Protein AF-0000000084556010 (afdb_homodimer)

Organism: NCBI:txid82374

Solvent-accessible surface area (backbone atoms only — not comparable to full-atom values): 8139 Å² total; per-residue (Å²): 122,46,81,42,76,42,81,50,75,54,43,32,45,40,55,46,36,38,71,67,63,76,39,91,44,59,66,58,47,45,55,38,28,76,66,58,36,29,24,47,73,86,36,76,38,82,57,59,69,40,75,38,40,71,67,40,36,42,33,35,72,99,74,52,39,36,28,36,35,60,68,67,126,122,45,80,40,76,42,82,50,76,50,44,34,45,37,57,47,35,37,72,66,63,76,39,90,45,58,66,58,45,44,55,38,30,75,65,59,34,29,24,47,74,85,36,76,39,81,56,59,68,38,74,39,41,71,68,42,35,42,32,35,71,98,73,51,42,36,30,37,35,58,69,68,127

Secondary structure (DSSP, 8-state):
-EEEEE---EEEHHHHHHHTTS-SSHHHHHHHHHTT-EEETTEE---TT-EEETT-EEEETTTEEEEEEE---/-EEEEE---EEEHHHHHHHTTS-SSHHHHHHHHHTT-EEETTEE---TT-EEETT-EEEETTTEEEEEEE---

InterPro domains:
  IPR036986 RNA-binding S4 domain superfamily [G3DSA:3.10.290.10] (1-69)

Foldseek 3Di:
DDDDDDDPQKFFQQVVCCVVVNDPGLVVLQVQLVVQFKDKPRHRDNDRGDIDHAQIKIGGPPRGIDGDHDPDD/DDDDDDDPQKFFQQVVCCVVVNDPGLVVLQVQLVVQFKDKPRHRDNDRGDIDHAQIKIGGPPRGIDGDHDPDD

Radius of gyration: 16.76 Å; Cα contacts (8 Å, |Δi|>4): 269; chains: 2; bounding box: 33×48×36 Å

Structure (mmCIF, N/CA/C/O backbone):
data_AF-0000000084556010-model_v1
#
loop_
_entity.id
_entity.type
_entity.pdbx_description
1 polymer 'RNA-binding protein S4'
#
loop_
_atom_site.group_PDB
_atom_site.id
_atom_site.type_symbol
_atom_site.label_atom_id
_atom_site.label_alt_id
_atom_site.label_comp_id
_atom_site.label_asym_id
_atom_site.label_entity_id
_atom_site.label_seq_id
_atom_site.pdbx_PDB_ins_code
_atom_site.Cartn_x
_atom_site.Cartn_y
_atom_site.Cartn_z
_atom_site.occupancy
_atom_site.B_iso_or_equiv
_atom_site.auth_seq_id
_atom_site.auth_comp_id
_atom_site.auth_asym_id
_atom_site.auth_atom_id
_atom_site.pdbx_PDB_model_num
ATOM 1 N N . MET A 1 1 ? -5.625 -23.016 -7.555 1 91.44 1 MET A N 1
ATOM 2 C CA . MET A 1 1 ? -5.75 -21.594 -7.27 1 91.44 1 MET A CA 1
ATOM 3 C C . MET A 1 1 ? -6.113 -21.359 -5.809 1 91.44 1 MET A C 1
ATOM 5 O O . MET A 1 1 ? -7.043 -21.984 -5.289 1 91.44 1 MET A O 1
ATOM 9 N N . GLU A 1 2 ? -5.309 -20.531 -5.008 1 94.94 2 GLU A N 1
ATOM 10 C CA . GLU A 1 2 ? -5.527 -20.25 -3.59 1 94.94 2 GLU A CA 1
ATOM 11 C C . GLU A 1 2 ? -6.055 -18.828 -3.387 1 94.94 2 GLU A C 1
ATOM 13 O O . GLU A 1 2 ? -5.574 -17.891 -4.016 1 94.94 2 GLU A O 1
ATOM 18 N N . LYS A 1 3 ? -7.145 -18.734 -2.514 1 94.38 3 LYS A N 1
ATOM 19 C CA . LYS A 1 3 ? -7.648 -17.422 -2.145 1 94.38 3 LYS A CA 1
ATOM 20 C C . LYS A 1 3 ? -6.859 -16.828 -0.979 1 94.38 3 LYS A C 1
ATOM 22 O O . LYS A 1 3 ? -6.637 -17.5 0.028 1 94.38 3 LYS A O 1
ATOM 27 N N . ILE A 1 4 ? -6.363 -15.68 -1.285 1 93.81 4 ILE A N 1
ATOM 28 C CA . ILE A 1 4 ? -5.641 -14.977 -0.235 1 93.81 4 ILE A CA 1
ATOM 29 C C . ILE A 1 4 ? -6.488 -13.812 0.279 1 93.81 4 ILE A C 1
ATOM 31 O O . ILE A 1 4 ? -6.762 -12.859 -0.46 1 93.81 4 ILE A O 1
ATOM 35 N N . GLU A 1 5 ? -6.891 -13.828 1.617 1 89.69 5 GLU A N 1
ATOM 36 C CA . GLU A 1 5 ? -7.625 -12.734 2.242 1 89.69 5 GLU A CA 1
ATOM 37 C C . GLU A 1 5 ? -6.68 -11.633 2.717 1 89.69 5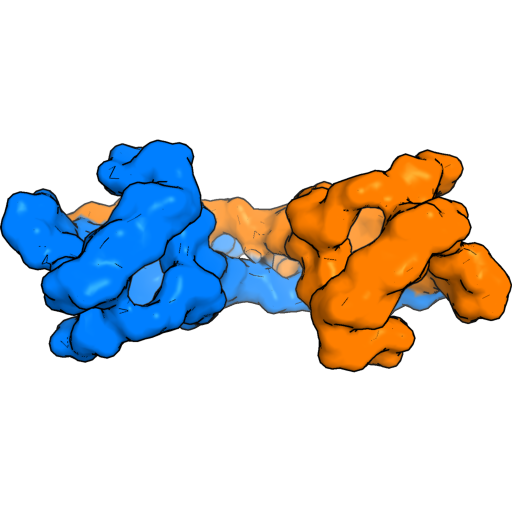 GLU A C 1
ATOM 39 O O . GLU A 1 5 ? -5.762 -11.891 3.5 1 89.69 5 GLU A O 1
ATOM 44 N N . VAL A 1 6 ? -6.945 -10.523 2.188 1 87.5 6 VAL A N 1
ATOM 45 C CA . VAL A 1 6 ? -6.078 -9.391 2.521 1 87.5 6 VAL A CA 1
ATOM 46 C C . VAL A 1 6 ? -6.82 -8.422 3.434 1 87.5 6 VAL A C 1
ATOM 48 O O . VAL A 1 6 ? -8 -8.133 3.215 1 87.5 6 VAL A O 1
ATOM 51 N N . ASN A 1 7 ? -6.219 -8.016 4.492 1 78.12 7 ASN A N 1
ATOM 52 C CA . ASN A 1 7 ? -6.691 -6.922 5.34 1 78.12 7 ASN A CA 1
ATOM 53 C C . ASN A 1 7 ? -5.867 -5.656 5.133 1 78.12 7 ASN A C 1
ATOM 55 O O . ASN A 1 7 ? -4.668 -5.633 5.414 1 78.12 7 ASN A O 1
ATOM 59 N N . THR A 1 8 ? -6.453 -4.703 4.449 1 73.56 8 THR A N 1
ATOM 60 C CA . THR A 1 8 ? -5.688 -3.51 4.117 1 73.56 8 THR A CA 1
ATOM 61 C C . THR A 1 8 ? -6.043 -2.357 5.055 1 73.56 8 THR A C 1
ATOM 63 O O . THR A 1 8 ? -5.863 -1.189 4.703 1 73.56 8 THR A O 1
ATOM 66 N N . GLU A 1 9 ? -6.117 -2.463 6.234 1 76.81 9 GLU A N 1
ATOM 67 C CA . GLU A 1 9 ? -6.402 -1.319 7.094 1 76.81 9 GLU A CA 1
ATOM 68 C C . GLU A 1 9 ? -5.164 -0.453 7.297 1 76.81 9 GLU A C 1
ATOM 70 O O . GLU A 1 9 ? -4.945 0.082 8.383 1 76.81 9 GLU A O 1
ATOM 75 N N . THR A 1 10 ? -4.305 -0.443 6.223 1 87 10 THR A N 1
ATOM 76 C CA . THR A 1 10 ? -3.115 0.401 6.281 1 87 10 THR A CA 1
ATOM 77 C C . THR A 1 10 ? -2.861 1.074 4.938 1 87 10 THR A C 1
ATOM 79 O O 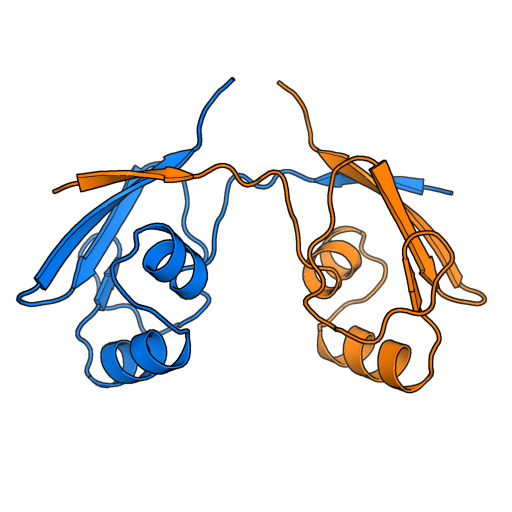. THR A 1 10 ? -3.328 0.596 3.9 1 87 10 THR A O 1
ATOM 82 N N . ILE A 1 11 ? -2.203 2.154 4.996 1 91.69 11 ILE A N 1
ATOM 83 C CA . ILE A 1 11 ? -1.74 2.887 3.824 1 91.69 11 ILE A CA 1
ATOM 84 C C . ILE A 1 11 ? -0.338 3.436 4.078 1 91.69 11 ILE A C 1
ATOM 86 O O . ILE A 1 11 ? 0.006 3.775 5.211 1 91.69 11 ILE A O 1
ATOM 90 N N . GLN A 1 12 ? 0.435 3.492 3.076 1 93.56 12 GLN A N 1
ATOM 91 C CA . GLN A 1 12 ? 1.776 4.043 3.232 1 93.56 12 GLN A CA 1
ATOM 92 C C . GLN A 1 12 ? 1.738 5.566 3.307 1 93.56 12 GLN A C 1
ATOM 94 O O . GLN A 1 12 ? 0.911 6.207 2.65 1 93.56 12 GLN A O 1
ATOM 99 N N . LEU A 1 13 ? 2.701 6.125 3.99 1 97.19 13 LEU A N 1
ATOM 100 C CA . LEU A 1 13 ? 2.783 7.562 4.234 1 97.19 13 LEU A CA 1
ATOM 101 C C . LEU A 1 13 ? 2.842 8.336 2.922 1 97.19 13 LEU A C 1
ATOM 103 O O . LEU A 1 13 ? 2.109 9.305 2.734 1 97.19 13 LEU A O 1
ATOM 107 N N . ASP A 1 14 ? 3.676 7.902 1.985 1 95.38 14 ASP A N 1
ATOM 108 C CA . ASP A 1 14 ? 3.791 8.641 0.731 1 95.38 14 ASP A CA 1
ATOM 109 C C . ASP A 1 14 ? 2.502 8.547 -0.083 1 95.38 14 ASP A C 1
ATOM 111 O O . ASP A 1 14 ? 2.039 9.539 -0.643 1 95.38 14 ASP A O 1
ATOM 115 N N . GLN A 1 15 ? 1.82 7.434 -0.025 1 91.94 15 GLN A N 1
ATOM 116 C CA . GLN A 1 15 ? 0.538 7.27 -0.701 1 91.94 15 GLN A CA 1
ATOM 117 C C . GLN A 1 15 ? -0.545 8.117 -0.038 1 91.94 15 GLN A C 1
ATOM 119 O O . GLN A 1 15 ? -1.384 8.703 -0.722 1 91.94 15 GLN A O 1
ATOM 124 N N . PHE A 1 16 ? -0.494 8.102 1.277 1 94.81 16 PHE A N 1
ATOM 125 C CA . PHE A 1 16 ? -1.464 8.875 2.045 1 94.81 16 PHE A CA 1
ATOM 126 C C . PHE A 1 16 ? -1.382 10.352 1.69 1 94.81 16 PHE A C 1
ATOM 128 O O . PHE A 1 16 ? -2.404 10.992 1.428 1 94.81 16 PHE A O 1
ATOM 135 N N . LEU A 1 17 ? -0.165 10.875 1.686 1 96.38 17 LEU A N 1
ATOM 136 C CA . LEU A 1 17 ? 0.02 12.305 1.441 1 96.38 17 LEU A CA 1
ATOM 137 C C . LEU A 1 17 ? -0.358 12.664 0.009 1 96.38 17 LEU A C 1
ATOM 139 O O . LEU A 1 17 ? -0.876 13.758 -0.245 1 96.38 17 LEU A O 1
ATOM 143 N N . LYS A 1 18 ? -0.101 11.719 -0.851 1 91.31 18 LYS A N 1
ATOM 144 C CA . LYS A 1 18 ? -0.577 11.93 -2.217 1 91.31 18 LYS A CA 1
ATOM 145 C C . LYS A 1 18 ? -2.102 11.875 -2.279 1 91.31 18 LYS A C 1
ATOM 147 O O . LYS A 1 18 ? -2.727 12.711 -2.941 1 91.31 18 LYS A O 1
ATOM 152 N N . TRP A 1 19 ? -2.678 10.898 -1.595 1 88 19 TRP A N 1
ATOM 153 C CA . TRP A 1 19 ? -4.125 10.719 -1.528 1 88 19 TRP A CA 1
ATOM 154 C C . TRP A 1 19 ? -4.805 11.969 -0.983 1 88 19 TRP A C 1
ATOM 156 O O . TRP A 1 19 ? -5.836 12.398 -1.505 1 88 19 TRP A O 1
ATOM 166 N N . ALA A 1 20 ? -4.16 12.57 0.006 1 92.5 20 ALA A N 1
ATOM 167 C CA . ALA A 1 20 ? -4.707 13.742 0.687 1 92.5 20 ALA A CA 1
ATOM 168 C C . ALA A 1 20 ? -4.535 15 -0.162 1 92.5 20 ALA A C 1
ATOM 170 O O . ALA A 1 20 ? -5.07 16.062 0.171 1 92.5 20 ALA A O 1
ATOM 171 N N . GLY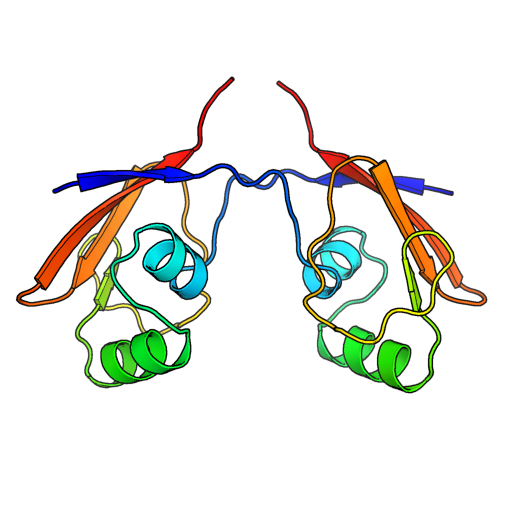 A 1 21 ? -3.779 14.844 -1.192 1 92.69 21 GLY A N 1
ATOM 172 C CA . GLY A 1 21 ? -3.523 15.992 -2.047 1 92.69 21 GLY A CA 1
ATOM 173 C C . GLY A 1 21 ? -2.551 16.984 -1.438 1 92.69 21 GLY A C 1
ATOM 174 O O . GLY A 1 21 ? -2.537 18.156 -1.815 1 92.69 21 GLY A O 1
ATOM 175 N N . VAL A 1 22 ? -1.842 16.562 -0.478 1 93 22 VAL A N 1
ATOM 176 C CA . VAL A 1 22 ? -0.896 17.422 0.222 1 93 22 VAL A CA 1
ATOM 177 C C . VAL A 1 22 ? 0.399 17.531 -0.58 1 93 22 VAL A C 1
ATOM 179 O O . VAL A 1 22 ? 0.947 18.625 -0.745 1 93 22 VAL A O 1
ATOM 182 N N . LEU A 1 23 ? 0.865 16.344 -1.021 1 92.94 23 LEU A N 1
ATOM 183 C CA . LEU A 1 23 ? 2.045 16.266 -1.874 1 92.94 23 LEU A CA 1
ATOM 184 C C . LEU A 1 23 ? 1.733 15.531 -3.17 1 92.94 23 LEU A C 1
ATOM 186 O O . LEU A 1 23 ? 0.892 14.625 -3.188 1 92.94 23 LEU A O 1
ATOM 190 N N . GLU A 1 24 ? 2.475 15.773 -4.23 1 91.44 24 GLU A N 1
ATOM 191 C CA . GLU A 1 24 ? 2.109 15.281 -5.559 1 91.44 24 GLU A CA 1
ATOM 192 C C . GLU A 1 24 ? 2.859 14 -5.898 1 91.44 24 GLU A C 1
ATOM 194 O O . GLU A 1 24 ? 2.443 13.25 -6.781 1 91.44 24 GLU A O 1
ATOM 199 N N . SER A 1 25 ? 3.926 13.836 -5.242 1 89.62 25 SER A N 1
ATOM 200 C CA . SER A 1 25 ? 4.738 12.695 -5.645 1 89.62 25 SER A CA 1
ATOM 201 C C . SER A 1 25 ? 5.512 12.117 -4.461 1 89.62 25 SER A C 1
ATOM 203 O O . SER A 1 25 ? 5.707 12.797 -3.453 1 89.62 25 SER A O 1
ATOM 205 N N . GLY A 1 26 ? 5.957 10.914 -4.539 1 90 26 GLY A N 1
ATOM 206 C CA . GLY A 1 26 ? 6.828 10.297 -3.551 1 90 26 GLY A CA 1
ATOM 207 C C . GLY A 1 26 ? 8.133 11.039 -3.363 1 90 26 GLY A C 1
ATOM 208 O O . GLY A 1 26 ? 8.727 11.008 -2.281 1 90 26 GLY A O 1
ATOM 209 N N . GLY A 1 27 ? 8.57 11.586 -4.418 1 93.12 27 GLY A N 1
ATOM 210 C CA . GLY A 1 27 ? 9.797 12.359 -4.332 1 93.12 27 GLY A CA 1
ATOM 211 C C . GLY A 1 27 ? 9.703 13.516 -3.355 1 93.12 27 GLY A C 1
ATOM 212 O O . GLY A 1 27 ? 10.641 13.766 -2.592 1 93.12 27 GLY A O 1
ATOM 213 N N . GLN A 1 28 ? 8.617 14.234 -3.455 1 94.06 28 GLN A N 1
ATOM 214 C CA . GLN A 1 28 ? 8.406 15.344 -2.527 1 94.06 28 GLN A CA 1
ATOM 215 C C . GLN A 1 28 ? 8.383 14.852 -1.082 1 94.06 28 GLN A C 1
ATOM 217 O O . GLN A 1 28 ? 8.961 15.484 -0.195 1 94.06 28 GLN A O 1
ATOM 222 N N . VAL A 1 29 ? 7.746 13.742 -0.852 1 96.19 29 VAL A N 1
ATOM 223 C CA . VAL A 1 29 ? 7.688 13.172 0.491 1 96.19 29 VAL A CA 1
ATOM 224 C C . VAL A 1 29 ? 9.102 12.867 0.985 1 96.19 29 VAL A C 1
ATOM 226 O O . VAL A 1 29 ? 9.445 13.188 2.123 1 96.19 29 VAL A O 1
ATOM 229 N N . LYS A 1 30 ? 9.898 12.352 0.111 1 95.69 30 LYS A N 1
ATOM 230 C CA . LYS A 1 30 ? 11.273 12 0.464 1 95.69 30 LYS A CA 1
ATOM 231 C C . LYS A 1 30 ? 12.047 13.227 0.931 1 95.69 30 LYS A C 1
ATOM 233 O O . LYS A 1 30 ? 12.734 13.18 1.955 1 95.69 30 LYS A O 1
ATOM 238 N N . LEU A 1 31 ? 12 14.258 0.207 1 95.81 31 LEU A N 1
ATOM 239 C CA . LEU A 1 31 ? 12.703 15.492 0.554 1 95.81 31 LEU A CA 1
ATOM 240 C C . LEU A 1 31 ? 12.266 15.992 1.924 1 95.81 31 LEU A C 1
ATOM 242 O O . LEU A 1 31 ? 13.094 16.406 2.732 1 95.81 31 LEU A O 1
ATOM 246 N N . MET A 1 32 ? 10.969 15.953 2.188 1 96.56 32 MET A N 1
ATOM 247 C CA . MET A 1 32 ? 10.43 16.469 3.443 1 96.56 32 MET A CA 1
ATOM 248 C C . MET A 1 32 ? 10.852 15.586 4.617 1 96.56 32 MET A C 1
ATOM 250 O O . MET A 1 32 ? 11.07 16.078 5.723 1 96.56 32 MET A O 1
ATOM 254 N N . ILE A 1 33 ? 10.945 14.32 4.383 1 97.38 33 ILE A N 1
ATOM 255 C CA . ILE A 1 33 ? 11.43 13.383 5.387 1 97.38 33 ILE A CA 1
ATOM 256 C C . ILE A 1 33 ? 12.891 13.695 5.719 1 97.38 33 ILE A C 1
ATOM 258 O O . ILE A 1 33 ? 13.266 13.758 6.891 1 97.38 33 ILE A O 1
ATOM 262 N N . GLU A 1 34 ? 13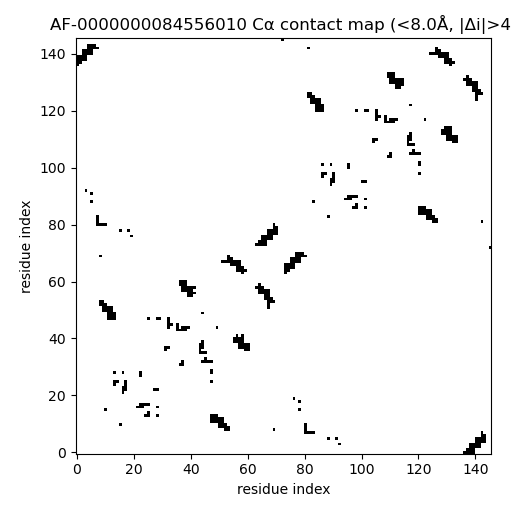.672 13.867 4.703 1 96.81 34 GLU A N 1
ATOM 263 C CA . GLU A 1 34 ? 15.086 14.18 4.883 1 96.81 34 GLU A CA 1
ATOM 264 C C . GLU A 1 34 ? 15.273 15.469 5.672 1 96.81 34 GLU A C 1
ATOM 266 O O . GLU A 1 34 ? 16.219 15.594 6.461 1 96.81 34 GLU A O 1
ATOM 271 N N . ASP A 1 35 ? 14.391 16.328 5.516 1 97.19 35 ASP A N 1
ATOM 272 C CA . ASP A 1 35 ? 14.445 17.625 6.199 1 97.19 35 ASP A CA 1
ATOM 273 C C . ASP A 1 35 ? 13.797 17.547 7.578 1 97.19 35 ASP A C 1
ATOM 275 O O . ASP A 1 35 ? 13.641 18.562 8.258 1 97.19 35 ASP A O 1
ATOM 279 N N . GLU A 1 36 ? 13.32 16.406 7.906 1 98 36 GLU A N 1
ATOM 280 C CA . GLU A 1 36 ? 12.695 16.141 9.203 1 98 36 GLU A CA 1
ATOM 281 C C . GLU A 1 36 ? 11.453 17.016 9.391 1 98 36 GLU A C 1
ATOM 283 O O . GLU A 1 36 ? 11.203 17.516 10.492 1 98 36 GLU A O 1
ATOM 288 N N . MET A 1 37 ? 10.703 17.141 8.344 1 98.12 37 MET A N 1
ATOM 289 C CA . MET A 1 37 ? 9.539 18.016 8.359 1 98.12 37 MET A CA 1
ATOM 290 C C . MET A 1 37 ? 8.266 17.234 8.648 1 98.12 37 MET A C 1
ATOM 292 O O . MET A 1 37 ? 7.227 17.828 8.961 1 98.12 37 MET A O 1
ATOM 296 N N . ILE A 1 38 ? 8.25 15.992 8.586 1 98.56 38 ILE A N 1
ATOM 297 C CA . ILE A 1 38 ? 7.043 15.18 8.711 1 98.56 38 ILE A CA 1
ATOM 298 C C . ILE A 1 38 ? 7.035 14.469 10.055 1 98.56 38 ILE A C 1
ATOM 300 O O . ILE A 1 38 ? 8.031 13.844 10.445 1 98.56 38 ILE A O 1
ATOM 304 N N . LEU A 1 39 ? 5.988 14.523 10.727 1 98.69 39 LEU A N 1
ATOM 305 C CA . LEU A 1 39 ? 5.77 13.812 11.977 1 98.69 39 LEU A CA 1
ATOM 306 C C . LEU A 1 39 ? 4.57 12.867 11.867 1 98.69 39 LEU A C 1
ATOM 308 O O . LEU A 1 39 ? 3.559 13.219 11.25 1 98.69 39 LEU A O 1
ATOM 312 N N . VAL A 1 40 ? 4.668 11.781 12.492 1 98.75 40 VAL A N 1
ATOM 313 C CA . VAL A 1 40 ? 3.553 10.859 12.68 1 98.75 40 VAL A CA 1
ATOM 314 C C . VAL A 1 40 ? 3.293 10.656 14.172 1 98.75 40 VAL A C 1
ATOM 316 O O . VAL A 1 40 ? 4.188 10.242 14.906 1 98.75 40 VAL A O 1
ATOM 319 N N . ASN A 1 41 ? 2.146 10.992 14.539 1 98.56 41 ASN A N 1
ATOM 320 C CA . ASN A 1 41 ? 1.773 10.945 15.945 1 98.56 41 ASN A CA 1
ATOM 321 C C . ASN A 1 41 ? 2.787 11.68 16.812 1 98.56 41 ASN A C 1
ATOM 323 O O . ASN A 1 41 ? 3.223 11.156 17.844 1 98.56 41 ASN A O 1
ATOM 327 N N . GLY A 1 42 ? 3.227 12.781 16.328 1 97.88 42 GLY A N 1
ATOM 328 C CA . GLY A 1 42 ? 4.047 13.695 17.109 1 97.88 42 GLY A CA 1
ATOM 329 C C . GLY A 1 42 ? 5.527 13.383 17.031 1 97.88 42 GLY A C 1
ATOM 330 O O . GLY A 1 42 ? 6.352 14.117 17.578 1 97.88 42 GLY A O 1
ATOM 331 N N . LYS A 1 43 ? 5.875 12.352 16.328 1 98.31 43 LYS A N 1
ATOM 332 C CA . LYS A 1 43 ? 7.273 11.953 16.203 1 98.31 43 LYS A CA 1
ATOM 333 C C . LYS A 1 43 ? 7.77 12.102 14.773 1 98.31 43 LYS A C 1
ATOM 335 O O . LYS A 1 43 ? 7.066 11.75 13.828 1 98.31 43 LYS A O 1
ATOM 340 N N . VAL A 1 44 ? 9 12.562 14.719 1 98.5 44 VAL A N 1
ATOM 341 C CA . VAL A 1 44 ? 9.594 12.734 13.398 1 98.5 44 VAL A CA 1
ATOM 342 C C . VAL A 1 44 ? 9.68 11.391 12.688 1 98.5 44 VAL A C 1
ATOM 344 O O . VAL A 1 44 ? 10.156 10.406 13.258 1 98.5 44 VAL A O 1
ATOM 347 N N . GLU A 1 45 ? 9.117 11.367 11.508 1 98.19 45 GLU A N 1
ATOM 348 C CA . GLU A 1 45 ? 9.148 10.141 10.719 1 98.19 45 GLU A CA 1
ATOM 349 C C . GLU A 1 45 ? 10.297 10.156 9.719 1 98.19 45 GLU A C 1
ATOM 351 O O . GLU A 1 45 ? 10.562 11.18 9.086 1 98.19 45 GLU A O 1
ATOM 356 N N . THR A 1 46 ? 10.969 8.977 9.555 1 97.5 46 THR A N 1
ATOM 357 C CA . THR A 1 46 ? 12.141 8.93 8.688 1 97.5 46 THR A CA 1
ATOM 358 C C . THR A 1 46 ? 11.93 7.938 7.547 1 97.5 46 THR A C 1
ATOM 360 O O . THR A 1 46 ? 12.766 7.836 6.645 1 97.5 46 THR A O 1
ATOM 363 N N . ALA A 1 47 ? 10.805 7.27 7.574 1 96.31 47 ALA A N 1
ATOM 364 C CA . ALA A 1 47 ? 10.531 6.281 6.535 1 96.31 47 ALA A CA 1
ATOM 365 C C . ALA A 1 47 ? 9.414 6.754 5.613 1 96.31 47 ALA A C 1
ATOM 367 O O . ALA A 1 47 ? 8.297 7.02 6.066 1 96.31 47 ALA A O 1
ATOM 368 N N . ARG A 1 48 ? 9.742 6.77 4.336 1 96.06 48 ARG A N 1
ATOM 369 C CA . ARG A 1 48 ? 8.781 7.207 3.328 1 96.06 48 ARG A CA 1
ATOM 370 C C . ARG A 1 48 ? 7.621 6.223 3.215 1 96.06 48 ARG A C 1
ATOM 372 O O . ARG A 1 48 ? 6.477 6.625 2.984 1 96.06 48 ARG A O 1
ATOM 379 N N . ARG A 1 49 ? 7.809 4.957 3.51 1 93.75 49 ARG A N 1
ATOM 380 C CA . ARG A 1 49 ? 6.789 3.936 3.301 1 93.75 49 ARG A CA 1
ATOM 381 C C . ARG A 1 49 ? 6.203 3.467 4.625 1 93.75 49 ARG A C 1
ATOM 383 O O . ARG A 1 49 ? 5.684 2.352 4.723 1 93.75 49 ARG A O 1
ATOM 390 N N . LYS A 1 50 ? 6.383 4.312 5.637 1 95.69 50 LYS A N 1
ATOM 391 C CA . LYS A 1 50 ? 5.754 3.994 6.918 1 95.69 50 LYS A CA 1
ATOM 392 C C . LYS A 1 50 ? 4.285 3.633 6.73 1 95.69 50 LYS A C 1
ATOM 394 O O . LYS A 1 50 ? 3.541 4.355 6.062 1 95.69 50 LYS A O 1
ATOM 399 N N . LYS A 1 51 ? 3.887 2.529 7.293 1 93.62 51 LYS A N 1
ATOM 400 C CA . LYS A 1 51 ? 2.477 2.15 7.281 1 93.62 51 LYS A CA 1
ATOM 401 C C . LYS A 1 51 ? 1.679 2.973 8.289 1 93.62 51 LYS A C 1
ATOM 403 O O . LYS A 1 51 ? 2.086 3.113 9.445 1 93.62 51 LYS A O 1
ATOM 408 N N . LEU A 1 52 ? 0.602 3.49 7.785 1 96.06 52 LEU A N 1
ATOM 409 C CA . LEU A 1 52 ? -0.32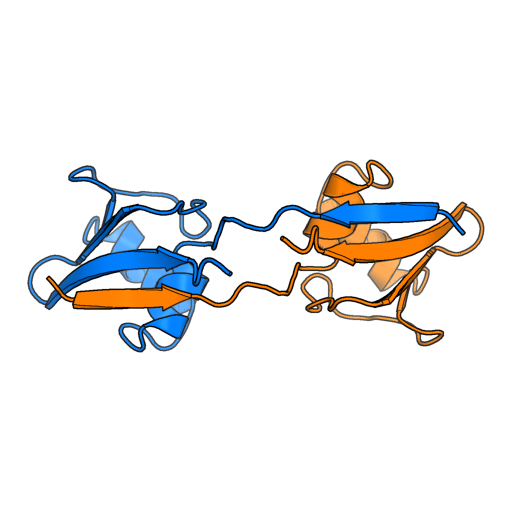3 4.258 8.609 1 96.06 52 LEU A CA 1
ATOM 410 C C . LEU A 1 52 ? -1.605 3.475 8.867 1 96.06 52 LEU A C 1
ATOM 412 O O . LEU A 1 52 ? -2.098 2.775 7.977 1 96.06 52 LEU A O 1
ATOM 416 N N . HIS A 1 53 ? -2.09 3.639 10.109 1 94.12 53 HIS A N 1
ATOM 417 C CA . HIS A 1 53 ? -3.322 2.982 10.531 1 94.12 53 HIS A CA 1
ATOM 418 C C . HIS A 1 53 ? -4.406 4.004 10.852 1 94.12 53 HIS A C 1
ATOM 420 O O . HIS A 1 53 ? -4.148 5.207 10.875 1 94.12 53 HIS A O 1
ATOM 426 N N . GLU A 1 54 ? -5.648 3.371 11.008 1 93.44 54 GLU A N 1
ATOM 427 C CA . GLU A 1 54 ? -6.766 4.223 11.414 1 93.44 54 GLU A CA 1
ATOM 428 C C . GLU A 1 54 ? -6.398 5.082 12.617 1 93.44 54 GLU A C 1
ATOM 430 O O . GLU A 1 54 ? -5.859 4.578 13.602 1 93.44 54 GLU A O 1
ATOM 435 N N . GLY A 1 55 ? -6.602 6.359 12.508 1 96.19 55 GLY A N 1
ATOM 436 C CA . GLY A 1 55 ? -6.414 7.27 13.633 1 96.19 55 GLY A CA 1
ATOM 437 C C . GLY A 1 55 ? -5.051 7.93 13.641 1 96.19 55 GLY A C 1
ATOM 438 O O . GLY A 1 55 ? -4.844 8.93 14.336 1 96.19 55 GLY A O 1
ATOM 439 N N . ASP A 1 56 ? -4.133 7.438 12.883 1 97.56 56 ASP A N 1
ATOM 440 C CA . ASP A 1 56 ? -2.814 8.062 12.828 1 97.56 56 ASP A CA 1
ATOM 441 C C . ASP A 1 56 ? -2.906 9.492 12.312 1 97.56 56 ASP A C 1
ATOM 443 O O . ASP A 1 56 ? -3.691 9.789 11.406 1 97.56 56 ASP A O 1
ATOM 447 N N . VAL A 1 57 ? -2.09 10.367 12.906 1 98.5 57 VAL A N 1
ATOM 448 C CA . VAL A 1 57 ? -2.047 11.766 12.5 1 98.5 57 VAL A CA 1
ATOM 449 C C . VAL A 1 57 ? -0.693 12.078 11.867 1 98.5 57 VAL A C 1
ATOM 451 O O . VAL A 1 57 ? 0.354 11.797 12.453 1 98.5 57 VAL A O 1
ATOM 454 N N . VAL A 1 58 ? -0.724 12.648 10.695 1 98.56 58 VAL A N 1
ATOM 455 C CA . VAL A 1 58 ? 0.466 13.094 9.977 1 98.56 58 VAL A CA 1
ATOM 456 C C . VAL A 1 58 ? 0.539 14.617 10 1 98.56 58 VAL A C 1
ATOM 458 O O . VAL A 1 58 ? -0.43 15.297 9.648 1 98.56 58 VAL A O 1
ATOM 461 N N . GLU A 1 59 ? 1.683 15.062 10.422 1 98.56 59 GLU A N 1
ATOM 462 C CA . GLU A 1 59 ? 1.921 16.5 10.461 1 98.56 59 GLU A CA 1
ATOM 463 C C . GLU A 1 59 ? 3.109 16.891 9.586 1 98.56 59 GLU A C 1
ATOM 465 O O . GLU A 1 59 ? 4.137 16.203 9.586 1 98.56 59 GLU A O 1
ATOM 470 N N . ILE A 1 60 ? 2.949 17.953 8.836 1 97.88 60 ILE A N 1
ATOM 471 C CA . ILE A 1 60 ? 4.062 18.594 8.133 1 97.88 60 ILE A CA 1
ATOM 472 C C . ILE A 1 60 ? 4.293 20 8.688 1 97.88 60 ILE A C 1
ATOM 474 O O . ILE A 1 60 ? 3.383 20.828 8.68 1 97.88 60 ILE A O 1
ATOM 478 N N . LYS A 1 61 ? 5.508 20.188 9.094 1 97.31 61 LYS A N 1
ATOM 479 C CA . LYS A 1 61 ? 5.848 21.453 9.711 1 97.31 61 LYS A CA 1
ATOM 480 C C . LYS A 1 61 ? 5.5 22.625 8.789 1 97.31 61 LYS A C 1
ATOM 482 O O . LYS A 1 61 ? 5.828 22.609 7.602 1 97.31 61 LYS A O 1
ATOM 487 N N . GLU A 1 62 ? 4.742 23.547 9.383 1 94.25 62 GLU A N 1
ATOM 488 C CA . GLU A 1 62 ? 4.383 24.797 8.742 1 94.25 62 GLU A CA 1
ATOM 489 C C . GLU A 1 62 ? 3.389 24.578 7.609 1 94.25 62 GLU A C 1
ATOM 491 O O . GLU A 1 62 ? 3.158 25.484 6.797 1 94.25 62 GLU A O 1
ATOM 496 N N . MET A 1 63 ? 2.912 23.484 7.426 1 95.5 63 MET A N 1
ATOM 497 C CA . MET A 1 63 ? 1.932 23.203 6.379 1 95.5 63 MET A CA 1
ATOM 498 C C . MET A 1 63 ? 0.59 22.812 6.98 1 95.5 63 MET A C 1
ATOM 500 O O . MET A 1 63 ? -0.444 23.391 6.652 1 95.5 63 MET A O 1
ATOM 504 N N . GLY A 1 64 ? 0.54 21.75 7.809 1 97.12 64 GLY A N 1
ATOM 505 C CA . GLY A 1 64 ? -0.716 21.297 8.391 1 97.12 64 GLY A CA 1
ATOM 506 C C . GLY A 1 64 ? -0.658 19.891 8.93 1 97.12 64 GLY A C 1
ATOM 507 O O . GLY A 1 64 ? 0.426 19.328 9.094 1 97.12 64 GLY A O 1
ATOM 508 N N . SER A 1 65 ? -1.869 19.359 9.445 1 98.25 65 SER A N 1
ATOM 509 C CA . SER A 1 65 ? -1.971 18.016 9.977 1 98.25 65 SER A CA 1
ATOM 510 C C . SER A 1 65 ? -3.205 17.297 9.438 1 98.25 65 SER A C 1
ATOM 512 O O . SER A 1 65 ? -4.234 17.922 9.188 1 98.25 65 SER A O 1
ATOM 514 N N . TRP A 1 66 ? -3.057 16.062 9.258 1 98.19 66 TRP A N 1
ATOM 515 C CA . TRP A 1 66 ? -4.086 15.211 8.672 1 98.19 66 TRP A CA 1
ATOM 516 C C . TRP A 1 66 ? -4.223 13.914 9.461 1 98.19 66 TRP A C 1
ATOM 518 O O . TRP A 1 66 ? -3.225 13.328 9.891 1 98.19 66 TRP A O 1
ATOM 528 N N . GLN A 1 67 ? -5.488 13.391 9.594 1 97.94 67 GLN A N 1
ATOM 529 C CA . GLN A 1 67 ? -5.754 12.133 10.289 1 97.94 67 GLN A CA 1
ATOM 530 C C . GLN A 1 67 ? -6.238 11.062 9.312 1 97.94 67 GLN A C 1
ATOM 532 O O . GLN A 1 67 ? -7.074 11.328 8.453 1 97.94 67 GLN A O 1
ATOM 537 N N . VAL A 1 68 ? -5.715 9.969 9.43 1 96.62 68 VAL A N 1
ATOM 538 C CA . VAL A 1 68 ? -6.105 8.82 8.617 1 96.62 68 VAL A CA 1
ATOM 539 C C . VAL A 1 68 ? -7.422 8.25 9.133 1 96.62 68 VAL A C 1
ATOM 541 O O . VAL A 1 68 ? -7.527 7.875 10.305 1 96.62 68 VAL A O 1
ATOM 544 N N . VAL A 1 69 ? -8.391 8.086 8.273 1 94.12 69 VAL A N 1
ATOM 545 C CA . VAL A 1 69 ? -9.672 7.441 8.562 1 94.12 69 VAL A CA 1
ATOM 546 C C . VAL A 1 69 ? -10 6.426 7.473 1 94.12 69 VAL A C 1
ATOM 548 O O . VAL A 1 69 ? -10.039 6.766 6.289 1 94.12 69 VAL A O 1
ATOM 551 N N . PHE A 1 70 ? -10.039 5.156 7.852 1 86.56 70 PHE A N 1
ATOM 552 C CA . PHE A 1 70 ? -10.43 4.152 6.871 1 86.56 70 PHE A CA 1
ATOM 553 C C . PHE A 1 70 ? -11.945 4.027 6.801 1 86.56 70 PHE A C 1
ATOM 555 O O . PHE A 1 70 ? -12.625 4.055 7.828 1 86.56 70 PHE A O 1
ATOM 562 N N . LYS A 1 71 ? -12.453 4.215 5.617 1 75.12 71 LYS A N 1
ATOM 563 C CA . LYS A 1 71 ? -13.906 4.129 5.457 1 75.12 71 LYS A CA 1
ATOM 564 C C . LYS A 1 71 ? -14.43 2.766 5.906 1 75.12 71 LYS A C 1
ATOM 566 O O . LYS A 1 71 ? -13.953 1.728 5.441 1 75.12 71 LYS A O 1
ATOM 571 N N . GLY A 1 72 ? -14.875 2.641 7.164 1 60.19 72 GLY A N 1
ATOM 572 C CA . GLY A 1 72 ? -15.531 1.473 7.73 1 60.19 72 GLY A CA 1
ATOM 573 C C . GLY A 1 72 ? -16.766 1.056 6.957 1 60.19 72 GLY A C 1
ATOM 574 O O . GLY A 1 72 ? -17.391 1.88 6.293 1 60.19 72 GLY A O 1
ATOM 575 N N . GLU A 1 73 ? -16.828 -0.115 6.344 1 45 73 GLU A N 1
ATOM 576 C CA . GLU A 1 73 ? -18.266 -0.401 6.215 1 45 73 GLU A CA 1
ATOM 577 C C . GLU A 1 73 ? -18.984 -0.147 7.527 1 45 73 GLU A C 1
ATOM 579 O O . GLU A 1 73 ? -18.391 -0.232 8.602 1 45 73 GLU A O 1
ATOM 584 N N . MET B 1 1 ? -6.57 20.5 11.812 1 91.62 1 MET B N 1
ATOM 585 C CA . MET B 1 1 ? -6.398 19.078 11.508 1 91.62 1 MET B CA 1
ATOM 586 C C . MET B 1 1 ? -7.504 18.578 10.578 1 91.62 1 MET B C 1
ATOM 588 O O . MET B 1 1 ? -8.688 18.828 10.836 1 91.62 1 MET B O 1
ATOM 592 N N . GLU B 1 2 ? -7.18 17.953 9.367 1 94.88 2 GLU B N 1
ATOM 593 C CA . GLU B 1 2 ? -8.141 17.453 8.383 1 94.88 2 GLU B CA 1
ATOM 594 C C . GLU B 1 2 ? -8.195 15.93 8.383 1 94.88 2 GLU B C 1
ATOM 596 O O . GLU B 1 2 ? -7.156 15.266 8.43 1 94.88 2 GLU B O 1
ATOM 601 N N . LYS B 1 3 ? -9.477 15.391 8.406 1 94.56 3 LYS B N 1
ATOM 602 C CA . LYS B 1 3 ? -9.656 13.945 8.281 1 94.56 3 LYS B CA 1
ATOM 603 C C . LYS B 1 3 ? -9.648 13.516 6.816 1 94.56 3 LYS B C 1
ATOM 605 O O . LYS B 1 3 ? -10.344 14.109 5.988 1 94.56 3 LYS B O 1
ATOM 610 N N . ILE B 1 4 ? -8.758 12.633 6.578 1 93.75 4 ILE B N 1
ATOM 611 C CA . ILE B 1 4 ? -8.68 12.078 5.23 1 93.75 4 ILE B CA 1
ATOM 612 C C . ILE B 1 4 ? -9.227 10.648 5.227 1 93.75 4 ILE B C 1
ATOM 614 O O . ILE B 1 4 ? -8.648 9.758 5.848 1 93.75 4 ILE B O 1
ATOM 618 N N . GLU B 1 5 ? -10.375 10.398 4.473 1 89.62 5 GLU B N 1
ATOM 619 C CA . GLU B 1 5 ? -10.938 9.062 4.324 1 89.62 5 GLU B CA 1
ATOM 620 C C . GLU B 1 5 ? -10.227 8.281 3.229 1 89.62 5 GLU B C 1
ATOM 622 O O . GLU B 1 5 ? -10.156 8.727 2.082 1 89.62 5 GLU B O 1
ATOM 627 N N . VAL B 1 6 ? -9.719 7.207 3.637 1 87.62 6 VAL B N 1
ATOM 628 C CA . VAL B 1 6 ? -8.961 6.383 2.699 1 87.62 6 VAL B CA 1
ATOM 629 C C . VAL B 1 6 ? -9.758 5.129 2.348 1 87.62 6 VAL B C 1
ATOM 631 O O . VAL B 1 6 ? -10.352 4.5 3.225 1 87.62 6 VAL B O 1
ATOM 634 N N . ASN B 1 7 ? -9.898 4.84 1.127 1 77.88 7 ASN B N 1
ATOM 635 C CA . ASN B 1 7 ? -10.43 3.576 0.635 1 77.88 7 ASN B CA 1
ATOM 636 C C . ASN B 1 7 ? -9.328 2.676 0.091 1 77.88 7 ASN B C 1
ATOM 638 O O . ASN B 1 7 ? -8.672 3.016 -0.896 1 77.88 7 ASN B O 1
ATOM 642 N N . THR B 1 8 ? -8.945 1.657 0.833 1 73.44 8 THR B N 1
ATOM 643 C CA . THR B 1 8 ? -7.812 0.836 0.425 1 73.44 8 THR B CA 1
ATOM 644 C C . THR B 1 8 ? -8.289 -0.474 -0.197 1 73.44 8 THR B C 1
ATOM 646 O O . THR B 1 8 ? -7.527 -1.441 -0.277 1 73.44 8 THR B O 1
ATOM 649 N N . GLU B 1 9 ? -9.148 -0.549 -1.019 1 76.06 9 GLU B N 1
ATOM 650 C CA . GLU B 1 9 ? -9.523 -1.827 -1.615 1 76.06 9 GLU B CA 1
ATOM 651 C C . GLU B 1 9 ? -8.484 -2.293 -2.625 1 76.06 9 GLU B C 1
ATOM 653 O O . GLU B 1 9 ? -8.82 -2.883 -3.652 1 76.06 9 GLU B O 1
ATOM 658 N N . THR B 1 10 ? -7.172 -1.896 -2.35 1 86.94 10 THR B N 1
ATOM 659 C CA . THR B 1 10 ? -6.098 -2.334 -3.236 1 86.94 10 THR B CA 1
ATOM 660 C C . THR B 1 10 ? -4.859 -2.721 -2.434 1 86.94 10 THR B C 1
ATOM 662 O O . THR B 1 10 ? -4.688 -2.281 -1.294 1 86.94 10 THR B O 1
ATOM 665 N N . ILE B 1 11 ? -4.09 -3.535 -3.029 1 91.88 11 ILE B N 1
ATOM 666 C CA . ILE B 1 11 ? -2.789 -3.936 -2.506 1 91.88 11 ILE B CA 1
ATOM 667 C C . ILE B 1 11 ? -1.782 -4.039 -3.648 1 91.88 11 ILE B C 1
ATOM 669 O O . ILE B 1 11 ? -2.148 -4.375 -4.777 1 91.88 11 ILE B O 1
ATOM 673 N N . GLN B 1 12 ? -0.579 -3.744 -3.381 1 93.5 12 GLN B N 1
ATOM 674 C CA . GLN B 1 12 ? 0.448 -3.855 -4.41 1 93.5 12 GLN B CA 1
ATOM 675 C C . GLN B 1 12 ? 0.865 -5.309 -4.617 1 93.5 12 GLN B C 1
ATOM 677 O O . GLN B 1 12 ? 0.895 -6.094 -3.668 1 93.5 12 GLN B O 1
ATOM 682 N N . LEU B 1 13 ? 1.288 -5.598 -5.812 1 97.25 13 LEU B N 1
ATOM 683 C CA . LEU B 1 13 ? 1.655 -6.949 -6.219 1 97.25 13 LEU B CA 1
ATOM 684 C C . LEU B 1 13 ? 2.773 -7.496 -5.336 1 97.25 13 LEU B C 1
ATOM 686 O O . LEU B 1 13 ? 2.684 -8.625 -4.84 1 97.25 13 LEU B O 1
ATOM 690 N N . ASP B 1 14 ? 3.805 -6.727 -5.094 1 95.62 14 ASP B N 1
ATOM 691 C CA . ASP B 1 14 ? 4.914 -7.234 -4.293 1 95.62 14 ASP B CA 1
ATOM 692 C C . ASP B 1 14 ? 4.492 -7.453 -2.844 1 95.62 14 ASP B C 1
ATOM 694 O O . ASP B 1 14 ? 4.84 -8.469 -2.236 1 95.62 14 ASP B O 1
ATOM 698 N N . GLN B 1 15 ? 3.602 -6.617 -2.332 1 92.19 15 GLN B N 1
ATOM 699 C CA . GLN B 1 15 ? 3.072 -6.789 -0.984 1 92.19 15 GLN B CA 1
ATOM 700 C C . GLN B 1 15 ? 2.162 -8.008 -0.901 1 92.19 15 GLN B C 1
ATOM 702 O O . GLN B 1 15 ? 2.193 -8.75 0.086 1 92.19 15 GLN B O 1
ATOM 707 N N . PHE B 1 16 ? 1.361 -8.164 -1.938 1 94.94 16 PHE B N 1
ATOM 708 C CA . PHE B 1 16 ? 0.442 -9.289 -1.989 1 94.94 16 PHE B CA 1
ATOM 709 C C . PHE B 1 16 ? 1.203 -10.609 -1.941 1 94.94 16 PHE B C 1
ATOM 711 O O . PHE B 1 16 ? 0.859 -11.508 -1.165 1 94.94 16 PHE B O 1
ATOM 718 N N . LEU B 1 17 ? 2.205 -10.727 -2.777 1 96.56 17 LEU B N 1
ATOM 719 C CA . LEU B 1 17 ? 2.949 -11.977 -2.875 1 96.56 17 LEU B CA 1
ATOM 720 C C . LEU B 1 17 ? 3.705 -12.258 -1.583 1 96.56 17 LEU B C 1
ATOM 722 O O . LEU B 1 17 ? 3.852 -13.422 -1.188 1 96.56 17 LEU B O 1
ATOM 726 N N . LYS B 1 18 ? 4.129 -11.172 -0.946 1 91.5 18 LYS B N 1
ATOM 727 C CA . LYS B 1 18 ? 4.719 -11.352 0.377 1 91.5 18 LYS B CA 1
ATOM 728 C C . LYS B 1 18 ? 3.664 -11.789 1.394 1 91.5 18 LYS B C 1
ATOM 730 O O . LYS B 1 18 ? 3.906 -12.688 2.199 1 91.5 18 LYS B O 1
ATOM 735 N N . TRP B 1 19 ? 2.541 -11.141 1.329 1 88.62 19 TRP B N 1
ATOM 736 C CA . TRP B 1 19 ? 1.418 -11.438 2.211 1 88.62 19 TRP B CA 1
ATOM 737 C C . TRP B 1 19 ? 0.993 -12.898 2.078 1 88.62 19 TRP B C 1
ATOM 739 O O . TRP B 1 19 ? 0.731 -13.57 3.078 1 88.62 19 TRP B O 1
ATOM 749 N N . ALA B 1 20 ? 0.996 -13.383 0.863 1 92.69 20 ALA B N 1
ATOM 750 C CA . ALA B 1 20 ? 0.556 -14.742 0.548 1 92.69 20 ALA B CA 1
ATOM 751 C C . ALA B 1 20 ? 1.613 -15.766 0.945 1 92.69 20 ALA B C 1
ATOM 753 O O . ALA B 1 20 ? 1.363 -16.969 0.905 1 92.69 20 ALA B O 1
ATOM 754 N N . GLY B 1 21 ? 2.742 -15.242 1.27 1 92.94 21 GLY B N 1
ATOM 755 C CA . GLY B 1 21 ? 3.828 -16.141 1.638 1 92.94 21 GLY B CA 1
ATOM 756 C C . GLY B 1 21 ? 4.453 -16.844 0.447 1 92.94 21 GLY B C 1
ATOM 757 O O . GLY B 1 21 ? 5.078 -17.891 0.598 1 92.94 21 GLY B O 1
ATOM 758 N N . VAL B 1 22 ? 4.207 -16.328 -0.708 1 93.19 22 VAL B N 1
ATOM 759 C CA . VAL B 1 22 ? 4.715 -16.938 -1.938 1 93.19 22 VAL B CA 1
ATOM 760 C C . VAL B 1 22 ? 6.168 -16.531 -2.15 1 93.19 22 VAL B C 1
ATOM 762 O O . VAL B 1 22 ? 7.012 -17.359 -2.488 1 93.19 22 VAL B O 1
ATOM 765 N N . LEU B 1 23 ? 6.402 -15.203 -1.979 1 93.25 23 LEU B N 1
ATOM 766 C CA . LEU B 1 23 ? 7.754 -14.664 -2.059 1 93.25 23 LEU B CA 1
ATOM 767 C C . LEU B 1 23 ? 8.109 -13.906 -0.783 1 93.25 23 LEU B C 1
ATOM 769 O O . LEU B 1 23 ? 7.238 -13.32 -0.138 1 93.25 23 LEU B O 1
ATOM 773 N N . GLU B 1 24 ? 9.398 -13.773 -0.451 1 91.75 24 GLU B N 1
ATOM 774 C CA . GLU B 1 24 ? 9.82 -13.266 0.853 1 91.75 24 GLU B CA 1
ATOM 775 C C . GLU B 1 24 ? 10.141 -11.781 0.792 1 91.75 24 GLU B C 1
ATOM 777 O O . GLU B 1 24 ? 10.172 -11.102 1.822 1 91.75 24 GLU B O 1
ATOM 782 N N . SER B 1 25 ? 10.438 -11.336 -0.37 1 90.12 25 SER B N 1
ATOM 783 C CA . SER B 1 25 ? 10.891 -9.953 -0.44 1 90.12 25 SER B CA 1
ATOM 784 C C . SER B 1 25 ? 10.508 -9.312 -1.77 1 90.12 25 SER B C 1
ATOM 786 O O . SER B 1 25 ? 10.227 -10.008 -2.744 1 90.12 25 SER B O 1
ATOM 788 N N . GLY B 1 26 ? 10.469 -8.031 -1.853 1 90.38 26 GLY B N 1
ATOM 789 C CA . GLY B 1 26 ? 10.266 -7.293 -3.09 1 90.38 26 GLY B CA 1
ATOM 790 C C . GLY B 1 26 ? 11.312 -7.598 -4.145 1 90.38 26 GLY B C 1
ATOM 791 O O . GLY B 1 26 ? 11.031 -7.516 -5.344 1 90.38 26 GLY B O 1
ATOM 792 N N . GLY B 1 27 ? 12.477 -7.848 -3.664 1 93.38 27 GLY B N 1
ATOM 793 C CA . GLY B 1 27 ? 13.539 -8.195 -4.594 1 93.38 27 GLY B CA 1
ATOM 794 C C . GLY B 1 27 ? 13.234 -9.43 -5.414 1 93.38 27 GLY B C 1
ATOM 795 O O . GLY B 1 27 ? 13.5 -9.469 -6.617 1 93.38 27 GLY B O 1
ATOM 796 N N . GLN B 1 28 ? 12.75 -10.438 -4.742 1 94.44 28 GLN B N 1
ATOM 797 C CA . GLN B 1 28 ? 12.375 -11.656 -5.449 1 94.44 28 GLN B CA 1
ATOM 798 C C . GLN B 1 28 ? 11.289 -11.383 -6.488 1 94.44 28 GLN B C 1
ATOM 800 O O . GLN B 1 28 ? 11.344 -11.898 -7.602 1 94.44 28 GLN B O 1
ATOM 805 N N . VAL B 1 29 ? 10.32 -10.57 -6.137 1 96.38 29 VAL B N 1
ATOM 806 C CA . VAL B 1 29 ? 9.258 -10.219 -7.066 1 96.38 29 VAL B CA 1
ATOM 807 C C . VAL B 1 29 ? 9.852 -9.539 -8.297 1 96.38 29 VAL B C 1
ATOM 809 O O . VAL B 1 29 ? 9.492 -9.875 -9.43 1 96.38 29 VAL B O 1
ATOM 812 N N . LYS B 1 30 ? 10.82 -8.695 -8.078 1 95.94 30 LYS B N 1
ATOM 813 C CA . LYS B 1 30 ? 11.461 -7.98 -9.172 1 95.94 30 LYS B CA 1
ATOM 814 C C . LYS B 1 30 ? 12.117 -8.945 -10.156 1 95.94 30 LYS B C 1
ATOM 816 O O . LYS B 1 30 ? 11.945 -8.812 -11.367 1 95.94 30 LYS B O 1
ATOM 821 N N . LEU B 1 31 ? 12.859 -9.836 -9.688 1 96 31 LEU B N 1
ATOM 822 C CA . LEU B 1 31 ? 13.531 -10.812 -10.539 1 96 31 LEU B CA 1
ATOM 823 C C . LEU B 1 31 ? 12.523 -11.602 -11.367 1 96 31 LEU B C 1
ATOM 825 O O . LEU B 1 31 ? 12.742 -11.82 -12.562 1 96 31 LEU B O 1
ATOM 829 N N . MET B 1 32 ? 11.43 -12.008 -10.742 1 96.69 32 MET B N 1
ATOM 830 C CA . MET B 1 32 ? 10.422 -12.82 -11.422 1 96.69 32 MET B CA 1
ATOM 831 C C . MET B 1 32 ? 9.703 -12.008 -12.492 1 96.69 32 MET B C 1
ATOM 833 O O . MET B 1 32 ? 9.32 -12.547 -13.531 1 96.69 32 MET B O 1
ATOM 837 N N . ILE B 1 33 ? 9.508 -10.758 -12.242 1 97.44 33 ILE B N 1
ATOM 838 C CA . ILE B 1 33 ? 8.922 -9.844 -13.219 1 97.44 33 ILE B CA 1
ATOM 839 C C . ILE B 1 33 ? 9.852 -9.719 -14.43 1 97.44 33 ILE B C 1
ATOM 841 O O . ILE B 1 33 ? 9.406 -9.805 -15.57 1 97.44 33 ILE B O 1
ATOM 845 N N . GLU B 1 34 ? 11.094 -9.492 -14.148 1 96.94 34 GLU B N 1
ATOM 846 C CA . GLU B 1 34 ? 12.086 -9.359 -15.219 1 96.94 34 GLU B CA 1
ATOM 847 C C . GLU B 1 34 ? 12.141 -10.609 -16.078 1 96.94 34 GLU B C 1
ATOM 849 O O . GLU B 1 34 ? 12.359 -10.523 -17.297 1 96.94 34 GLU B O 1
ATOM 854 N N . ASP B 1 35 ? 11.891 -11.68 -15.5 1 97.25 35 ASP B N 1
ATOM 855 C CA . ASP B 1 35 ? 11.914 -12.953 -16.203 1 97.25 35 ASP B CA 1
ATOM 856 C C . ASP B 1 35 ? 10.562 -13.258 -16.844 1 97.25 35 ASP B C 1
ATOM 858 O O . ASP B 1 35 ? 10.352 -14.344 -17.391 1 97.25 35 ASP B O 1
ATOM 862 N N . GLU B 1 36 ? 9.648 -12.391 -16.672 1 97.94 36 GLU B N 1
ATOM 863 C CA . GLU B 1 36 ? 8.312 -12.508 -17.25 1 97.94 36 GLU B CA 1
ATOM 864 C C . GLU B 1 36 ? 7.59 -13.742 -16.703 1 97.94 36 GLU B C 1
ATOM 866 O O . GLU B 1 36 ? 6.883 -14.422 -17.453 1 97.94 36 GLU B O 1
ATOM 871 N N . MET B 1 37 ? 7.758 -13.953 -15.438 1 98.12 37 MET B N 1
ATOM 872 C CA . MET B 1 37 ? 7.207 -15.156 -14.82 1 98.12 37 MET B CA 1
ATOM 873 C C . MET B 1 37 ? 5.875 -14.859 -14.148 1 98.12 37 MET B C 1
ATOM 875 O O . MET B 1 37 ? 5.129 -15.781 -13.805 1 98.12 37 MET B O 1
ATOM 879 N N . ILE B 1 38 ? 5.5 -13.688 -13.938 1 98.56 38 ILE B N 1
ATOM 880 C CA . ILE B 1 38 ? 4.305 -13.328 -13.18 1 98.56 38 ILE B CA 1
ATOM 881 C C . ILE B 1 38 ? 3.223 -12.828 -14.133 1 98.56 38 ILE B C 1
ATOM 883 O O . ILE B 1 38 ? 3.482 -11.977 -14.984 1 98.56 38 ILE B O 1
ATOM 887 N N . LEU B 1 39 ? 2.066 -13.289 -13.992 1 98.69 39 LEU B N 1
ATOM 888 C CA . LEU B 1 39 ? 0.893 -12.836 -14.734 1 98.69 39 LEU B CA 1
ATOM 889 C C . LEU B 1 39 ? -0.185 -12.32 -13.789 1 98.69 39 LEU B C 1
ATOM 891 O O . LEU B 1 39 ? -0.402 -12.891 -12.719 1 98.69 39 LEU B O 1
ATOM 895 N N . VAL B 1 40 ? -0.851 -11.352 -14.211 1 98.75 40 VAL B N 1
ATOM 896 C CA . VAL B 1 40 ? -2.055 -10.859 -13.547 1 98.75 40 VAL B CA 1
ATOM 897 C C . VAL B 1 40 ? -3.24 -10.938 -14.508 1 98.75 40 VAL B C 1
ATOM 899 O O . VAL B 1 40 ? -3.207 -10.352 -15.594 1 98.75 40 VAL B O 1
ATOM 902 N N . ASN B 1 41 ? -4.168 -11.641 -14.117 1 98.5 41 ASN B N 1
ATOM 903 C CA . ASN B 1 41 ? -5.332 -11.883 -14.961 1 98.5 41 ASN B CA 1
ATOM 904 C C . ASN B 1 41 ? -4.926 -12.359 -16.344 1 98.5 41 ASN B C 1
ATOM 906 O O . ASN B 1 41 ? -5.43 -11.852 -17.359 1 98.5 41 ASN B O 1
ATOM 910 N N . GLY B 1 42 ? -3.949 -13.195 -16.359 1 97.88 42 GLY B N 1
ATOM 911 C CA . GLY B 1 42 ? -3.566 -13.891 -17.578 1 97.88 42 GLY B CA 1
ATOM 912 C C . GLY B 1 42 ? -2.574 -13.109 -18.422 1 97.88 42 GLY B C 1
ATOM 913 O O . GLY B 1 42 ? -2.094 -13.609 -19.438 1 97.88 42 GLY B O 1
ATOM 914 N N . LYS B 1 43 ? -2.234 -11.961 -17.984 1 98.25 43 LYS B N 1
ATOM 915 C CA . LYS B 1 43 ? -1.297 -11.125 -18.734 1 98.25 43 LYS B CA 1
ATOM 916 C C . LYS B 1 43 ? 0.005 -10.938 -17.953 1 98.25 43 LYS B C 1
ATOM 918 O O . LYS B 1 43 ? -0.013 -10.695 -16.75 1 98.25 43 LYS B O 1
ATOM 923 N N . VAL B 1 44 ? 1.07 -10.969 -18.734 1 98.44 44 VAL B N 1
ATOM 924 C CA . VAL B 1 44 ? 2.377 -10.781 -18.109 1 98.44 44 VAL B CA 1
ATOM 925 C C . VAL B 1 44 ? 2.447 -9.398 -17.469 1 98.44 44 VAL B C 1
ATOM 927 O O . VAL B 1 44 ? 2.107 -8.398 -18.094 1 98.44 44 VAL B O 1
ATOM 9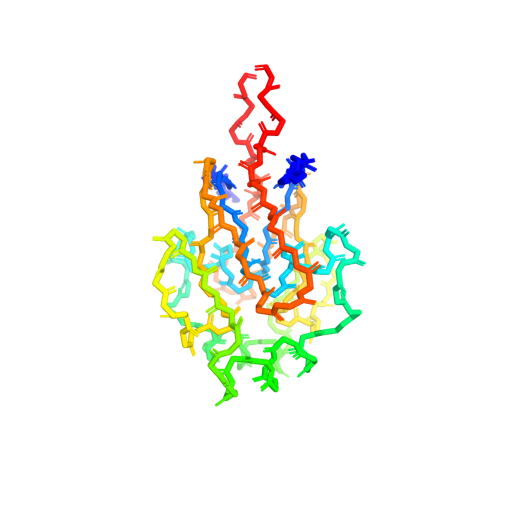30 N N . GLU B 1 45 ? 2.787 -9.406 -16.203 1 98.19 45 GLU B N 1
ATOM 931 C CA . GLU B 1 45 ? 2.914 -8.148 -15.477 1 98.19 45 GLU B CA 1
ATOM 932 C C . GLU B 1 45 ? 4.367 -7.676 -15.438 1 98.19 45 GLU B C 1
ATOM 934 O O . GLU B 1 45 ? 5.277 -8.477 -15.227 1 98.19 45 GLU B O 1
ATOM 939 N N . THR B 1 46 ? 4.547 -6.34 -15.609 1 97.5 46 THR B N 1
ATOM 940 C CA . THR B 1 46 ? 5.906 -5.82 -15.68 1 97.5 46 THR B CA 1
ATOM 941 C C . THR B 1 46 ? 6.156 -4.812 -14.555 1 97.5 46 THR B C 1
ATOM 943 O O . THR B 1 46 ? 7.281 -4.336 -14.383 1 97.5 46 THR B O 1
ATOM 946 N N . ALA B 1 47 ? 5.137 -4.535 -13.797 1 96.38 47 ALA B N 1
ATOM 947 C CA . ALA B 1 47 ? 5.273 -3.566 -12.719 1 96.38 47 ALA B CA 1
ATOM 948 C C . ALA B 1 47 ? 5.219 -4.254 -11.359 1 96.38 47 ALA B C 1
ATOM 950 O O . ALA B 1 47 ? 4.242 -4.934 -11.039 1 96.38 47 ALA B O 1
ATOM 951 N N . ARG B 1 48 ? 6.266 -4 -10.578 1 96.38 48 ARG B N 1
ATOM 952 C CA . ARG B 1 48 ? 6.363 -4.59 -9.25 1 96.38 48 ARG B CA 1
ATOM 953 C C . ARG B 1 48 ? 5.297 -4.027 -8.32 1 96.38 48 ARG B C 1
ATOM 955 O O . ARG B 1 48 ? 4.758 -4.75 -7.473 1 96.38 48 ARG B O 1
ATOM 962 N N . ARG B 1 49 ? 4.84 -2.822 -8.516 1 93.94 49 ARG B N 1
ATOM 963 C CA . ARG B 1 49 ? 3.92 -2.164 -7.594 1 93.94 49 ARG B CA 1
ATOM 964 C C . ARG B 1 49 ? 2.52 -2.07 -8.188 1 93.94 49 ARG B C 1
ATOM 966 O O . ARG B 1 49 ? 1.739 -1.19 -7.824 1 93.94 49 ARG B O 1
ATOM 973 N N . LYS B 1 50 ? 2.275 -2.943 -9.172 1 95.56 50 LYS B N 1
ATOM 974 C CA . LYS B 1 50 ? 0.924 -2.998 -9.719 1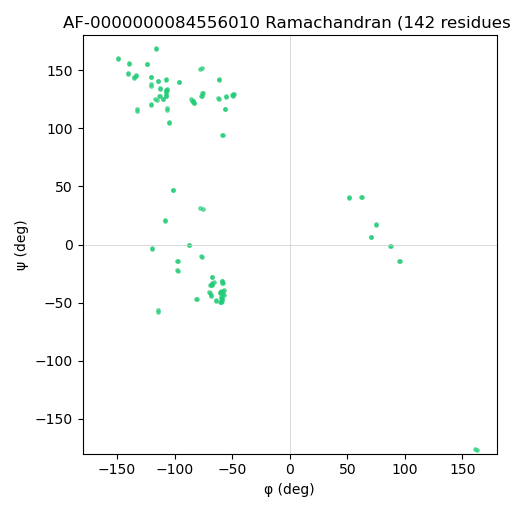 95.56 50 LYS B CA 1
ATOM 975 C C . LYS B 1 50 ? -0.118 -3.102 -8.609 1 95.56 50 LYS B C 1
ATOM 977 O O . LYS B 1 50 ? 0.003 -3.941 -7.719 1 95.56 50 LYS B O 1
ATOM 982 N N . LYS B 1 51 ? -1.104 -2.248 -8.664 1 93.69 51 LYS B N 1
ATOM 983 C CA . LYS B 1 51 ? -2.221 -2.338 -7.727 1 93.69 51 LYS B CA 1
ATOM 984 C C . LYS B 1 51 ? -3.154 -3.488 -8.094 1 93.69 51 LYS B C 1
ATOM 986 O O . LYS B 1 51 ? -3.543 -3.633 -9.25 1 93.69 51 LYS B O 1
ATOM 991 N N . LEU B 1 52 ? -3.422 -4.246 -7.074 1 96 52 LEU B N 1
ATOM 992 C CA . LEU B 1 52 ? -4.348 -5.363 -7.219 1 96 52 LEU B CA 1
ATOM 993 C C . LEU B 1 52 ? -5.672 -5.066 -6.52 1 96 52 LEU B C 1
ATOM 995 O O . LEU B 1 52 ? -5.688 -4.453 -5.449 1 96 52 LEU B O 1
ATOM 999 N N . HIS B 1 53 ? -6.75 -5.535 -7.18 1 94 53 HIS B N 1
ATOM 1000 C CA . HIS B 1 53 ? -8.102 -5.359 -6.652 1 94 53 HIS B CA 1
ATOM 1001 C C . HIS B 1 53 ? -8.742 -6.703 -6.328 1 94 53 HIS B C 1
ATOM 1003 O O . HIS B 1 53 ? -8.188 -7.758 -6.648 1 94 53 HIS B O 1
ATOM 1009 N N . GLU B 1 54 ? -9.891 -6.527 -5.605 1 93.31 54 GLU B N 1
ATOM 1010 C CA . GLU B 1 54 ? -10.656 -7.73 -5.297 1 93.31 54 GLU B CA 1
ATOM 1011 C C . GLU B 1 54 ? -10.891 -8.57 -6.551 1 93.31 54 GLU B C 1
ATOM 1013 O O . GLU B 1 54 ? -11.297 -8.047 -7.59 1 93.31 54 GLU B O 1
ATOM 1018 N N . GLY B 1 55 ? -10.578 -9.82 -6.492 1 96 55 GLY B N 1
ATOM 1019 C CA . GLY B 1 55 ? -10.859 -10.75 -7.574 1 96 55 GLY B CA 1
ATOM 1020 C C . GLY B 1 55 ? -9.688 -10.938 -8.516 1 96 55 GLY B C 1
ATOM 1021 O O . GLY B 1 55 ? -9.656 -11.898 -9.297 1 96 55 GLY B O 1
ATOM 1022 N N . ASP B 1 56 ? -8.711 -10.102 -8.461 1 97.5 56 ASP B N 1
ATOM 1023 C CA . ASP B 1 56 ? -7.547 -10.258 -9.32 1 97.5 56 ASP B CA 1
ATOM 1024 C C . ASP B 1 56 ? -6.828 -11.578 -9.031 1 97.5 56 ASP B C 1
ATOM 1026 O O . ASP B 1 56 ? -6.723 -11.992 -7.875 1 97.5 56 ASP B O 1
ATOM 1030 N N . VAL B 1 57 ? -6.332 -12.203 -10.094 1 98.44 57 VAL B N 1
ATOM 1031 C CA . VAL B 1 57 ? -5.598 -13.461 -9.969 1 98.44 57 VAL B CA 1
ATOM 1032 C C . VAL B 1 57 ? -4.141 -13.242 -10.375 1 98.44 57 VAL B C 1
ATOM 1034 O O . VAL B 1 57 ? -3.857 -12.719 -11.453 1 98.44 57 VAL B O 1
ATOM 1037 N N . VAL B 1 58 ? -3.258 -13.633 -9.531 1 98.62 58 VAL B N 1
ATOM 1038 C CA . VAL B 1 58 ? -1.82 -13.586 -9.781 1 98.62 58 VAL B CA 1
ATOM 1039 C C . VAL B 1 58 ? -1.295 -15 -10.016 1 98.62 58 VAL B C 1
ATOM 1041 O O . VAL B 1 58 ? -1.546 -15.906 -9.211 1 98.62 58 VAL B O 1
ATOM 1044 N N . GLU B 1 59 ? -0.616 -15.109 -11.102 1 98.56 59 GLU B N 1
ATOM 1045 C CA . GLU B 1 59 ? -0.009 -16.391 -11.438 1 98.56 59 GLU B CA 1
ATOM 1046 C C . GLU B 1 59 ? 1.508 -16.266 -11.562 1 98.56 59 GLU B C 1
ATOM 1048 O O . GLU B 1 59 ? 2.014 -15.305 -12.133 1 98.56 59 GLU B O 1
ATOM 1053 N N . ILE B 1 60 ? 2.217 -17.25 -11.031 1 97.94 60 ILE B N 1
ATOM 1054 C CA . ILE B 1 60 ? 3.648 -17.406 -11.266 1 97.94 60 ILE B CA 1
ATOM 1055 C C . ILE B 1 60 ? 3.91 -18.719 -11.992 1 97.94 60 ILE B C 1
ATOM 1057 O O . ILE B 1 60 ? 3.539 -19.781 -11.508 1 97.94 60 ILE B O 1
ATOM 1061 N N . LYS B 1 61 ? 4.562 -18.547 -13.07 1 97.38 61 LYS B N 1
ATOM 1062 C CA . LYS B 1 61 ? 4.82 -19.719 -13.906 1 97.38 61 LYS B CA 1
ATOM 1063 C C . LYS B 1 61 ? 5.527 -20.812 -13.109 1 97.38 61 LYS B C 1
ATOM 1065 O O . LYS B 1 61 ? 6.504 -20.547 -12.414 1 97.38 61 LYS B O 1
ATOM 1070 N N . GLU B 1 62 ? 4.926 -22 -13.195 1 94.44 62 GLU B N 1
ATOM 1071 C CA . GLU B 1 62 ? 5.477 -23.219 -12.625 1 94.44 62 GLU B CA 1
ATOM 1072 C C . GLU B 1 62 ? 5.414 -23.188 -11.094 1 94.44 62 GLU B C 1
ATOM 1074 O O . GLU B 1 62 ? 6.043 -24.016 -10.43 1 94.44 62 GLU B O 1
ATOM 1079 N N . MET B 1 63 ? 4.836 -22.266 -10.523 1 95.62 63 MET B N 1
ATOM 1080 C CA . MET B 1 63 ? 4.711 -22.203 -9.07 1 95.62 63 MET B CA 1
ATOM 1081 C C . MET B 1 63 ? 3.25 -22.328 -8.641 1 95.62 63 MET B C 1
ATOM 1083 O O . MET B 1 63 ? 2.914 -23.156 -7.805 1 95.62 63 MET B O 1
ATOM 1087 N N . GLY B 1 64 ? 2.348 -21.453 -9.141 1 97.12 64 GLY B N 1
ATOM 1088 C CA . GLY B 1 64 ? 0.948 -21.5 -8.75 1 97.12 64 GLY B CA 1
ATOM 1089 C C . GLY B 1 64 ? 0.198 -20.219 -9.031 1 97.12 64 GLY B C 1
ATOM 1090 O O . GLY B 1 64 ? 0.678 -19.359 -9.781 1 97.12 64 GLY B O 1
ATOM 1091 N N . SER B 1 65 ? -1.14 -20.172 -8.602 1 98.25 65 SER B N 1
ATOM 1092 C CA . SER B 1 65 ? -1.982 -19 -8.789 1 98.25 65 SER B CA 1
ATOM 1093 C C . SER B 1 65 ? -2.746 -18.656 -7.512 1 98.25 65 SER B C 1
ATOM 1095 O O . SER B 1 65 ? -3.111 -19.547 -6.742 1 98.25 65 SER B O 1
ATOM 1097 N N . TRP B 1 66 ? -2.924 -17.422 -7.312 1 98.19 66 TRP B N 1
ATOM 1098 C CA . TRP B 1 66 ? -3.562 -16.875 -6.121 1 98.19 66 TRP B CA 1
ATOM 1099 C C . TRP B 1 66 ? -4.574 -15.797 -6.492 1 98.19 66 TRP B C 1
ATOM 1101 O O . TRP B 1 66 ? -4.32 -14.984 -7.383 1 98.19 66 TRP B O 1
ATOM 1111 N N . GLN B 1 67 ? -5.699 -15.742 -5.738 1 97.94 67 GLN B N 1
ATOM 1112 C CA . GLN B 1 67 ? -6.727 -14.727 -5.965 1 97.94 67 GLN B CA 1
ATOM 1113 C C . GLN B 1 67 ? -6.801 -13.75 -4.793 1 97.94 67 GLN B C 1
ATOM 1115 O O . GLN B 1 67 ? -6.754 -14.164 -3.631 1 97.94 67 GLN B O 1
ATOM 1120 N N . VAL B 1 68 ? -6.863 -12.562 -5.098 1 96.56 68 VAL B N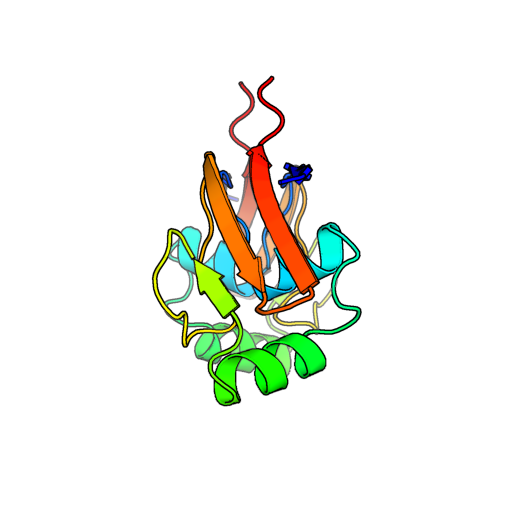 1
ATOM 1121 C CA . VAL B 1 68 ? -7 -11.508 -4.102 1 96.56 68 VAL B CA 1
ATOM 1122 C C . VAL B 1 68 ? -8.438 -11.453 -3.6 1 96.56 68 VAL B C 1
ATOM 1124 O O . VAL B 1 68 ? -9.375 -11.289 -4.391 1 96.56 68 VAL B O 1
ATOM 1127 N N . VAL B 1 69 ? -8.617 -11.492 -2.291 1 93.94 69 VAL B N 1
ATOM 1128 C CA . VAL B 1 69 ? -9.914 -11.336 -1.632 1 93.94 69 VAL B CA 1
ATOM 1129 C C . VAL B 1 69 ? -9.781 -10.344 -0.475 1 93.94 69 VAL B C 1
ATOM 1131 O O . VAL B 1 69 ? -8.953 -10.523 0.415 1 93.94 69 VAL B O 1
ATOM 1134 N N . PHE B 1 70 ? -10.477 -9.227 -0.584 1 86.56 70 PHE B N 1
ATOM 1135 C CA . PHE B 1 70 ? -10.461 -8.289 0.53 1 86.56 70 PHE B CA 1
ATOM 1136 C C . PHE B 1 70 ? -11.523 -8.656 1.562 1 86.56 70 PHE B C 1
ATOM 1138 O O . PHE B 1 70 ? -12.641 -9.031 1.203 1 86.56 70 PHE B O 1
ATOM 1145 N N . LYS B 1 71 ? -11.039 -8.805 2.781 1 75.06 71 LYS B N 1
ATOM 1146 C CA . LYS B 1 71 ? -11.984 -9.164 3.834 1 75.06 71 LYS B CA 1
ATOM 1147 C C . LYS B 1 71 ? -13.094 -8.125 3.963 1 75.06 71 LYS B C 1
ATOM 1149 O O . LYS B 1 71 ? -12.812 -6.934 4.125 1 75.06 71 LYS B O 1
ATOM 1154 N N . GLY B 1 72 ? -14.25 -8.328 3.293 1 60.31 72 GLY B N 1
ATOM 1155 C CA . GLY B 1 72 ? -15.461 -7.531 3.402 1 60.31 72 GLY B CA 1
ATOM 1156 C C . GLY B 1 72 ? -15.984 -7.441 4.82 1 60.31 72 GLY B C 1
ATOM 1157 O O . GLY B 1 72 ? -15.742 -8.328 5.641 1 60.31 72 GLY B O 1
ATOM 1158 N N . GLU B 1 73 ? -16.047 -6.301 5.438 1 45.38 73 GLU B N 1
ATOM 1159 C CA . GLU B 1 73 ? -17.078 -6.477 6.457 1 45.38 73 GLU B CA 1
ATOM 1160 C C . GLU B 1 73 ? -18.344 -7.098 5.863 1 45.38 73 GLU B C 1
ATOM 1162 O O . GLU B 1 73 ? -18.625 -6.945 4.672 1 45.38 73 GLU B O 1
#

Nearest PDB structures (foldseek):
  8ewc-assembly1_BE  TM=8.673E-01  e=2.700E-03  Saccharomyces cerevisiae
  1h3e-assembly1_A-2  TM=8.132E-01  e=1.695E-03  Thermus thermophilus HB27
  7syx-assembly1_F  TM=8.402E-01  e=2.364E-03  Oryctolagus cuniculus
  8ip9-assembly1_ja  TM=8.417E-01  e=4.023E-03  Triticum aestivum
  1h3f-assembly1_A  TM=8.265E-01  e=4.911E-03  Thermus thermophilus HB27

Sequence (146 aa):
MEKIEVNTETIQLDQFLKWAGVLESGGQVKLMIEDEMILVNGKVETARRKKLHEGDVVEIKEMGSWQVVFKGEMEKIEVNTETIQLDQFLKWAGVLESGGQVKLMIEDEMILVNGKVETARRKKLHEGDVVEIKEMGSWQVVFKGE

pLDDT: mean 92.86, std 8.68, range [45.0, 98.75]